Protein AF-A0A7S1CGL6-F1 (afdb_monomer)

InterPro domains:
  IPR001214 SET domain [PF00856] (46-85)
  IPR001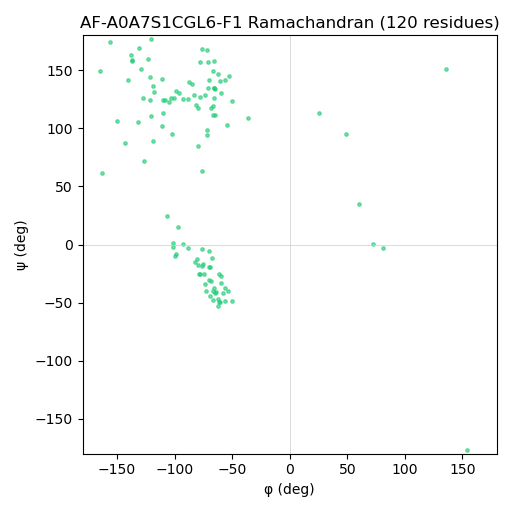214 SET domain [PS50280] (1-86)
  IPR044237 Histone-lysine N-methyltransferase ATXR2-like [PTHR47436] (33-115)
  IPR046341 SET domain superfamily [G3DSA:2.170.270.10] (16-117)
  IPR046341 SET domain superfamily [SSF82199] (33-109)

Mean predicted aligned error: 12.86 Å

Nearest PDB structures (foldseek):
  3kmj-assembly1_A  TM=8.442E-01  e=9.620E-02  Paramecium bursaria Chlorella virus 1
  2g46-assembly1_B  TM=7.215E-01  e=4.969E-02  Paramecium bursaria Chlorella virus 1

pLDDT: mean 80.22, std 23.41, range [29.69, 98.5]

Foldseek 3Di:
DDDDDDDDDDDDDDDDDPPDDDPDDDPDPPVPPDPDPDDDDDPVVVVAAADLPFQWEWDDDPPDRDIDIGGPDDDDVPGGGHYHPDDSVDDLVRSQVVCVVVVDGHPHPVNVVNVVVVVVVD

Sequence (122 aa):
GEGDAAAVADGKGDDEAEAGGETEWPEDWESVALPCQGTALFPILACLNHSCRPNCCVKYLNGTRNGVLVATRDIAEGEELFVSYVDDEDDLAARTRDLAHYQFECGCERCVEERAAAAADA

Solvent-accessible surface area (backbone atoms only — not comparable to full-atom values): 8525 Å² total; per-residue (Å²): 128,87,83,85,85,86,78,88,78,89,81,89,78,90,75,82,83,81,89,79,72,85,84,80,74,75,94,57,77,78,83,66,76,64,74,85,90,76,88,85,87,53,76,74,66,70,68,49,47,76,22,85,76,43,48,30,44,81,46,72,47,83,98,58,93,48,77,44,82,42,71,74,53,94,77,61,93,90,60,83,65,19,27,61,91,59,69,76,88,53,52,74,68,54,44,53,59,64,41,49,82,74,75,58,79,79,79,36,70,64,53,50,52,53,53,52,52,57,62,73,78,106

Secondary structure (DSSP, 8-state):
-----------------------PPPS-SGGG--S-------TTGGGPEE-SS-SEEEEE-TTSS-EEEEESS---TTPPPEE-SS-SSS-HHHHHHHHGGGT----SHHHHHHHHHHHH--

Radius of gyration: 24.43 Å; Cα contacts (8 Å, |Δi|>4): 94; chains: 1; bounding box: 35×37×92 Å

Structure (mmCIF, N/CA/C/O backbone):
data_AF-A0A7S1CGL6-F1
#
_entry.id   AF-A0A7S1CGL6-F1
#
loop_
_atom_site.group_PDB
_atom_site.id
_atom_site.type_symbol
_atom_site.label_atom_id
_atom_site.label_alt_id
_atom_site.label_comp_id
_atom_site.label_asym_id
_atom_site.label_entity_id
_atom_site.label_seq_id
_atom_site.pdbx_PDB_ins_code
_atom_site.Cartn_x
_atom_site.Cartn_y
_atom_site.Cartn_z
_atom_site.occupancy
_atom_site.B_iso_or_equiv
_atom_site.auth_seq_id
_atom_site.auth_comp_id
_atom_site.auth_asym_id
_atom_site.auth_atom_id
_atom_site.pdbx_PDB_model_num
ATOM 1 N N . GLY A 1 1 ? 23.639 20.472 -67.049 1.00 37.72 1 GLY A N 1
ATOM 2 C CA . GLY A 1 1 ? 24.199 20.231 -65.713 1.00 37.72 1 GLY A CA 1
ATOM 3 C C . GLY A 1 1 ? 23.304 19.213 -65.059 1.00 37.72 1 GLY A C 1
ATOM 4 O O . GLY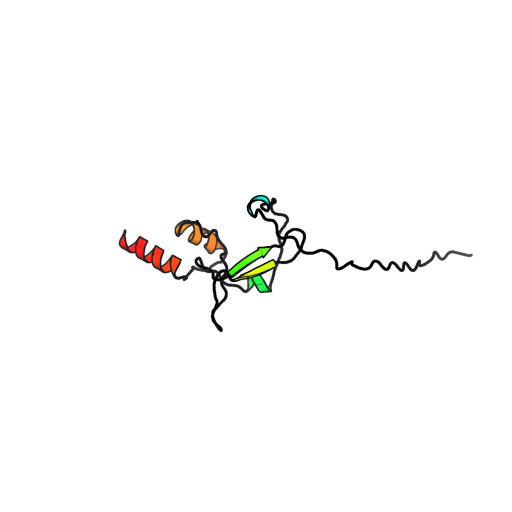 A 1 1 ? 22.118 19.489 -64.970 1.00 37.72 1 GLY A O 1
ATOM 5 N N . GLU A 1 2 ? 23.731 17.970 -64.820 1.00 31.69 2 GLU A N 1
ATOM 6 C CA . GLU A 1 2 ? 24.872 17.589 -63.949 1.00 31.69 2 GLU A CA 1
ATOM 7 C C . GLU A 1 2 ? 24.705 18.322 -62.618 1.00 31.69 2 GLU A C 1
ATOM 9 O O . GLU A 1 2 ? 24.843 19.541 -62.581 1.00 31.69 2 GLU A O 1
ATOM 14 N N . GLY A 1 3 ? 24.114 17.706 -61.601 1.00 29.69 3 GLY A N 1
ATOM 15 C CA . GLY A 1 3 ? 24.644 16.669 -60.700 1.00 29.69 3 GLY A CA 1
ATOM 16 C C . GLY A 1 3 ? 24.188 17.132 -59.298 1.00 29.69 3 GLY A C 1
ATOM 17 O O . GLY A 1 3 ? 23.943 18.319 -59.112 1.00 29.69 3 GLY A O 1
ATOM 18 N N . ASP A 1 4 ? 23.944 16.325 -58.279 1.00 33.41 4 ASP A N 1
ATOM 19 C CA . ASP A 1 4 ? 24.575 15.076 -57.897 1.00 33.41 4 ASP A CA 1
ATOM 20 C C . ASP A 1 4 ? 23.661 14.383 -56.864 1.00 33.41 4 ASP A C 1
ATOM 22 O O . ASP A 1 4 ? 22.943 15.044 -56.107 1.00 33.41 4 ASP A O 1
ATOM 26 N N . ALA A 1 5 ? 23.681 13.055 -56.861 1.00 37.22 5 ALA A N 1
ATOM 27 C CA . ALA A 1 5 ? 22.950 12.184 -55.954 1.00 37.22 5 ALA A CA 1
ATOM 28 C C . ALA A 1 5 ? 23.953 11.555 -54.983 1.00 37.22 5 ALA A C 1
ATOM 30 O O . ALA A 1 5 ? 24.883 10.881 -55.415 1.00 37.22 5 ALA A O 1
ATOM 31 N N . ALA A 1 6 ? 23.743 11.713 -53.676 1.00 38.94 6 ALA A N 1
ATOM 32 C CA . ALA A 1 6 ? 24.550 11.040 -52.662 1.00 38.94 6 ALA A CA 1
ATOM 33 C C . ALA A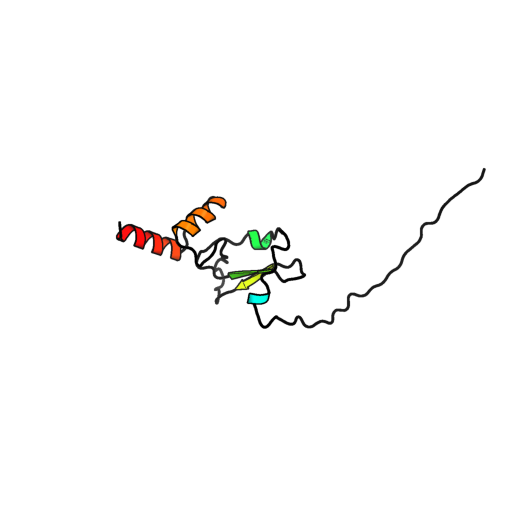 1 6 ? 23.720 9.978 -51.922 1.00 38.94 6 ALA A C 1
ATOM 35 O O . ALA A 1 6 ? 22.882 10.288 -51.081 1.00 38.94 6 ALA A O 1
ATOM 36 N N . ALA A 1 7 ? 23.968 8.736 -52.339 1.00 36.44 7 ALA A N 1
ATOM 37 C CA . ALA A 1 7 ? 23.961 7.462 -51.618 1.00 36.44 7 ALA A CA 1
ATOM 38 C C . ALA A 1 7 ? 23.104 7.302 -50.342 1.00 36.44 7 ALA A C 1
ATOM 40 O O . ALA A 1 7 ? 23.435 7.789 -49.263 1.00 36.44 7 ALA A O 1
ATOM 41 N N . VAL A 1 8 ? 22.091 6.441 -50.459 1.00 37.59 8 VAL A N 1
ATOM 42 C CA . VAL A 1 8 ? 21.565 5.611 -49.366 1.00 37.59 8 VAL A CA 1
ATOM 43 C C . VAL A 1 8 ? 22.564 4.488 -49.071 1.00 37.59 8 VAL A C 1
ATOM 45 O O . VAL A 1 8 ? 22.988 3.786 -49.988 1.00 37.59 8 VAL A O 1
ATOM 48 N N . ALA A 1 9 ? 22.938 4.332 -47.802 1.00 39.31 9 ALA A N 1
ATOM 49 C CA . ALA A 1 9 ? 23.723 3.205 -47.313 1.00 39.31 9 ALA A CA 1
ATOM 50 C C . ALA A 1 9 ? 22.836 2.311 -46.436 1.00 39.31 9 ALA A C 1
ATOM 52 O O . ALA A 1 9 ? 22.404 2.718 -45.358 1.00 39.31 9 ALA A O 1
ATOM 53 N N . ASP A 1 10 ? 22.573 1.099 -46.924 1.00 37.28 10 ASP A N 1
ATOM 54 C CA . ASP A 1 10 ? 22.024 -0.023 -46.168 1.00 37.28 10 ASP A CA 1
ATOM 55 C C . ASP A 1 10 ? 23.046 -0.493 -45.122 1.00 37.28 10 ASP A C 1
ATOM 57 O O . ASP A 1 10 ? 24.096 -1.045 -45.457 1.00 37.28 10 ASP A O 1
ATOM 61 N N . GLY A 1 11 ? 22.737 -0.271 -43.844 1.00 34.22 11 GLY A N 1
ATOM 62 C CA . GLY A 1 11 ? 23.483 -0.808 -42.710 1.00 34.22 11 GLY A CA 1
ATOM 63 C C . GLY A 1 11 ? 22.747 -1.999 -42.112 1.00 34.22 11 GLY A C 1
ATOM 64 O O . GLY A 1 11 ? 21.854 -1.826 -41.287 1.00 34.22 11 GLY A O 1
ATOM 65 N N . LYS A 1 12 ? 23.126 -3.203 -42.540 1.00 39.84 12 LYS A N 1
ATOM 66 C CA . LYS A 1 12 ? 22.795 -4.460 -41.869 1.00 39.84 12 LYS A CA 1
ATOM 67 C C . LYS A 1 12 ? 23.784 -4.646 -40.714 1.00 39.84 12 LYS A C 1
ATOM 69 O O . LYS A 1 12 ? 24.988 -4.651 -40.952 1.00 39.84 12 LYS A O 1
ATOM 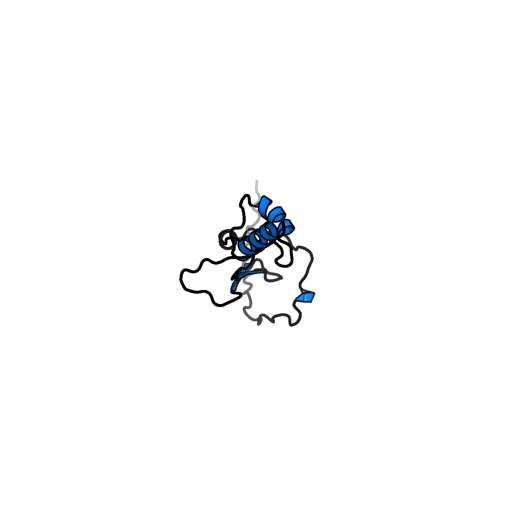74 N N . GLY A 1 13 ? 23.258 -4.719 -39.496 1.00 31.55 13 GLY A N 1
ATOM 75 C CA . GLY A 1 13 ? 24.001 -4.954 -38.262 1.00 31.55 13 GLY A CA 1
ATOM 76 C C . GLY A 1 13 ? 23.161 -5.836 -37.349 1.00 31.55 13 GLY A C 1
ATOM 77 O O . GLY A 1 13 ? 22.311 -5.367 -36.601 1.00 31.55 13 GLY A O 1
ATOM 78 N N . ASP A 1 14 ? 23.330 -7.126 -37.559 1.00 42.31 14 ASP A N 1
ATOM 79 C CA . ASP A 1 14 ? 23.031 -8.249 -36.694 1.00 42.31 14 ASP A CA 1
ATOM 80 C C . ASP A 1 14 ? 23.927 -8.177 -35.453 1.00 42.31 14 ASP A C 1
ATOM 82 O O . ASP A 1 14 ? 25.130 -8.367 -35.559 1.00 42.31 14 ASP A O 1
ATOM 86 N N . ASP A 1 15 ? 23.340 -7.907 -34.287 1.00 35.94 15 ASP A N 1
ATOM 87 C CA . ASP A 1 15 ? 23.974 -8.194 -33.000 1.00 35.94 15 ASP A CA 1
ATOM 88 C C . ASP A 1 15 ? 22.949 -8.915 -32.125 1.00 35.94 15 ASP A C 1
ATOM 90 O O . ASP A 1 15 ? 21.942 -8.363 -31.669 1.00 35.94 15 ASP A O 1
ATOM 94 N N . GLU A 1 16 ? 23.185 -10.215 -32.005 1.00 43.09 16 GLU A N 1
ATOM 95 C CA . GLU A 1 16 ? 22.398 -11.164 -31.244 1.00 43.09 16 GLU A CA 1
ATOM 96 C C . GLU A 1 16 ? 22.494 -10.829 -29.750 1.00 43.09 16 GLU A C 1
ATOM 98 O O . GLU A 1 16 ? 23.578 -10.702 -29.181 1.00 43.09 16 GLU A O 1
ATOM 103 N N . ALA A 1 17 ? 21.344 -10.658 -29.095 1.00 44.16 17 ALA A N 1
ATOM 104 C CA . ALA A 1 17 ? 21.294 -10.525 -27.647 1.00 44.16 17 ALA A CA 1
ATOM 105 C C . ALA A 1 17 ? 21.584 -11.896 -27.021 1.00 44.16 17 ALA A C 1
ATOM 107 O O . ALA A 1 17 ? 20.696 -12.745 -26.935 1.00 44.16 17 ALA A O 1
ATOM 108 N N . GLU A 1 18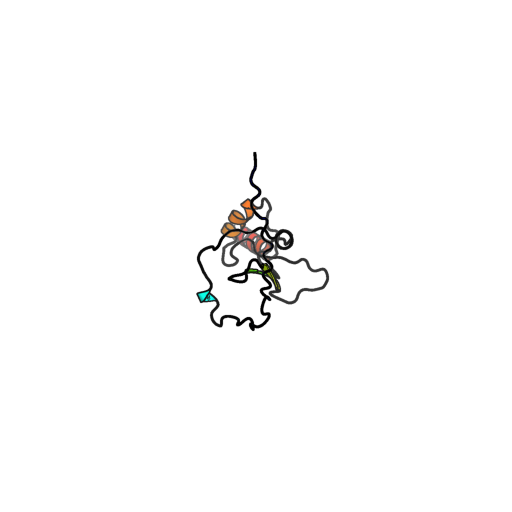 ? 22.833 -12.101 -26.610 1.00 41.09 18 GLU A N 1
ATOM 109 C CA . GLU A 1 18 ? 23.291 -13.262 -25.847 1.00 41.09 18 GLU A CA 1
ATOM 110 C C . GLU A 1 18 ? 22.449 -13.437 -24.571 1.00 41.09 18 GLU A C 1
ATOM 112 O O . GLU A 1 18 ? 22.598 -12.727 -23.572 1.00 41.09 18 GLU A O 1
ATOM 117 N N . ALA A 1 19 ? 21.531 -14.402 -24.613 1.00 48.78 19 ALA A N 1
ATOM 118 C CA . ALA A 1 19 ? 20.794 -14.896 -23.461 1.00 48.78 19 ALA A CA 1
ATOM 119 C C . ALA A 1 19 ? 21.692 -15.877 -22.690 1.00 48.78 19 ALA A C 1
ATOM 121 O O . ALA A 1 19 ? 21.633 -17.086 -22.900 1.00 48.78 19 ALA A O 1
ATOM 122 N N . GLY A 1 20 ? 22.548 -15.354 -21.813 1.00 43.25 20 GLY A N 1
ATOM 123 C CA . GLY A 1 20 ? 23.518 -16.180 -21.093 1.00 43.25 20 GLY A CA 1
ATOM 124 C C . GLY A 1 20 ? 24.117 -15.490 -19.876 1.00 43.25 20 GLY A C 1
ATOM 125 O O . GLY A 1 20 ? 25.319 -15.264 -19.824 1.00 43.25 20 GLY A O 1
ATOM 126 N N . GLY A 1 21 ? 23.283 -15.142 -18.900 1.00 40.62 21 GLY A N 1
ATOM 127 C CA . GLY A 1 21 ? 23.736 -14.673 -17.594 1.00 40.62 21 GLY A CA 1
ATOM 128 C C . GLY A 1 21 ? 22.720 -15.062 -16.536 1.00 40.62 21 GLY A C 1
ATOM 129 O O . GLY A 1 21 ? 21.624 -14.504 -16.483 1.00 40.62 21 GLY A O 1
ATOM 130 N N . GLU A 1 22 ? 23.060 -16.062 -15.731 1.00 47.50 22 GLU A N 1
ATOM 131 C CA . GLU A 1 22 ? 22.367 -16.369 -14.487 1.00 47.50 22 GLU A CA 1
ATOM 132 C C . GLU A 1 22 ? 22.230 -15.088 -13.652 1.00 47.50 22 GLU A C 1
ATOM 134 O O . GLU A 1 22 ? 23.196 -14.369 -13.415 1.00 47.50 22 GLU A O 1
ATOM 139 N N . THR A 1 23 ? 20.998 -14.729 -13.287 1.00 48.84 23 THR A N 1
ATOM 140 C CA . THR A 1 23 ? 20.761 -13.563 -12.434 1.00 48.84 23 THR A CA 1
ATOM 141 C C . THR A 1 23 ? 21.237 -13.916 -11.030 1.00 48.84 23 THR A C 1
ATOM 143 O O . THR A 1 23 ? 20.504 -14.542 -10.265 1.00 48.84 23 THR A O 1
ATOM 146 N N . GLU A 1 24 ? 22.482 -13.567 -10.715 1.00 51.22 24 GLU A N 1
ATOM 147 C CA . GLU A 1 24 ? 23.019 -13.658 -9.361 1.00 51.22 24 GLU A CA 1
ATOM 148 C C . GLU A 1 24 ? 22.282 -12.654 -8.467 1.00 51.22 24 GLU A C 1
ATOM 150 O O . GLU A 1 24 ? 22.268 -11.445 -8.714 1.00 51.22 24 GLU A O 1
ATOM 155 N N . TRP A 1 25 ? 21.612 -13.174 -7.441 1.00 55.66 25 TRP A N 1
ATOM 156 C CA . TRP A 1 25 ? 20.928 -12.367 -6.438 1.00 55.66 25 TRP A CA 1
ATOM 157 C C . TRP A 1 25 ? 21.951 -11.919 -5.385 1.00 55.66 25 TRP A C 1
ATOM 159 O O . TRP A 1 25 ? 22.666 -12.774 -4.862 1.00 55.66 25 TRP A O 1
ATOM 169 N N . PRO A 1 26 ? 22.051 -10.618 -5.057 1.00 57.59 26 PRO A N 1
ATOM 170 C CA . PRO A 1 26 ? 23.025 -10.147 -4.079 1.00 57.59 26 PRO A CA 1
ATOM 171 C C . PRO A 1 26 ? 22.720 -10.698 -2.679 1.00 57.59 26 PRO A C 1
ATOM 173 O O . PRO A 1 26 ? 21.576 -10.676 -2.228 1.00 57.59 26 PRO A O 1
ATOM 176 N N . GLU A 1 27 ? 23.764 -11.176 -1.995 1.00 58.28 27 GLU A N 1
ATOM 177 C CA . GLU A 1 27 ? 23.692 -11.756 -0.642 1.00 58.28 27 GLU A CA 1
ATOM 178 C C . GLU A 1 27 ? 23.396 -10.704 0.448 1.00 58.28 27 GLU A C 1
ATOM 180 O O . GLU A 1 27 ? 22.934 -11.039 1.538 1.00 58.28 27 GLU A O 1
ATOM 185 N N . ASP A 1 28 ? 23.638 -9.427 0.138 1.00 57.38 28 ASP A N 1
ATOM 186 C CA . ASP A 1 28 ? 23.496 -8.263 1.013 1.00 57.38 28 ASP A CA 1
ATOM 187 C C . ASP A 1 28 ? 22.480 -7.286 0.398 1.00 57.38 28 ASP A C 1
ATOM 189 O O . ASP A 1 28 ? 22.738 -6.645 -0.624 1.00 57.38 28 ASP A O 1
ATOM 193 N N . TRP A 1 29 ? 21.317 -7.164 1.038 1.00 59.78 29 TRP A N 1
ATOM 194 C CA . TRP A 1 29 ? 20.225 -6.286 0.615 1.00 59.78 29 TRP A CA 1
ATOM 195 C C . TRP A 1 29 ? 20.397 -4.823 1.068 1.00 59.78 29 TRP A C 1
ATOM 197 O O . TRP A 1 29 ? 19.730 -3.942 0.521 1.00 59.78 29 TRP A O 1
ATOM 207 N N . GLU A 1 30 ? 21.293 -4.548 2.021 1.00 50.84 30 GLU A N 1
ATOM 208 C CA . GLU A 1 30 ? 21.610 -3.206 2.533 1.00 50.84 30 GLU A CA 1
ATOM 209 C C . GLU A 1 30 ? 22.549 -2.448 1.575 1.00 50.84 30 GLU A C 1
ATOM 211 O O . GLU A 1 30 ? 22.491 -1.221 1.474 1.00 50.84 30 GLU A O 1
ATOM 216 N N . SER A 1 31 ? 23.345 -3.164 0.776 1.00 50.94 31 SER A N 1
ATOM 217 C CA . SER A 1 31 ? 24.216 -2.598 -0.268 1.00 50.94 31 SER A CA 1
ATOM 218 C C . SER A 1 31 ? 23.484 -2.027 -1.501 1.00 50.94 31 SER A C 1
ATOM 220 O O . SER A 1 31 ? 24.113 -1.426 -2.376 1.00 50.94 31 SER A O 1
ATOM 222 N N . VAL A 1 32 ? 22.154 -2.178 -1.585 1.00 53.31 32 VAL A N 1
ATOM 223 C CA . VAL A 1 32 ? 21.333 -1.878 -2.780 1.00 53.31 32 VAL A CA 1
ATOM 224 C C . VAL A 1 32 ? 20.594 -0.532 -2.686 1.00 53.31 32 VAL A C 1
ATOM 226 O O . VAL A 1 32 ? 19.902 -0.133 -3.624 1.00 53.31 32 VAL A O 1
ATOM 229 N N . ALA A 1 33 ? 20.764 0.230 -1.602 1.00 55.34 33 ALA A N 1
ATOM 230 C CA . ALA A 1 33 ? 20.208 1.580 -1.484 1.00 55.34 33 ALA A CA 1
ATOM 231 C C . ALA A 1 33 ? 21.026 2.599 -2.304 1.00 55.34 33 ALA A C 1
ATOM 233 O O . ALA A 1 33 ? 21.649 3.521 -1.774 1.00 55.34 33 ALA A O 1
ATOM 234 N N . LEU A 1 34 ? 21.052 2.429 -3.627 1.00 56.28 34 LEU A N 1
ATOM 235 C CA . LEU A 1 34 ? 21.535 3.462 -4.535 1.00 56.28 34 LEU A CA 1
ATOM 236 C C . LEU A 1 34 ? 20.636 4.705 -4.412 1.00 56.28 34 LEU A C 1
ATOM 238 O O . LEU A 1 34 ? 19.427 4.570 -4.196 1.00 56.28 34 LEU A O 1
ATOM 242 N N . PRO A 1 35 ? 21.190 5.923 -4.576 1.00 68.50 35 PRO A N 1
ATOM 243 C CA . PRO A 1 35 ? 20.373 7.125 -4.678 1.00 68.50 35 PRO A CA 1
ATOM 244 C C . PRO A 1 35 ? 19.310 6.927 -5.760 1.00 68.50 35 PRO A C 1
ATOM 246 O O . PRO A 1 35 ? 19.575 6.268 -6.767 1.00 68.50 35 PRO A O 1
ATOM 249 N N . CYS A 1 36 ? 18.121 7.499 -5.536 1.00 71.31 36 CYS A N 1
ATOM 250 C CA . CYS A 1 36 ? 16.995 7.473 -6.470 1.00 71.31 36 CYS A CA 1
ATOM 251 C C . CYS A 1 36 ? 17.484 7.569 -7.928 1.00 71.31 36 CYS A C 1
ATOM 253 O O . CYS A 1 36 ? 17.973 8.614 -8.360 1.00 71.31 36 CYS A O 1
ATOM 255 N N . GLN A 1 37 ? 17.385 6.460 -8.670 1.00 77.00 37 GLN A N 1
ATOM 256 C CA . GLN A 1 37 ? 17.870 6.364 -10.053 1.00 77.00 37 GLN A CA 1
ATOM 257 C C . GLN A 1 37 ? 16.938 7.096 -11.035 1.00 77.00 37 GLN A C 1
ATOM 259 O O . GLN A 1 37 ? 17.328 7.396 -12.163 1.00 77.00 37 GLN A O 1
ATOM 264 N N . GLY A 1 38 ? 15.707 7.391 -10.608 1.00 85.56 38 GLY A N 1
ATOM 265 C CA . GLY A 1 38 ? 14.688 8.102 -11.371 1.00 85.56 38 GLY A CA 1
ATOM 266 C C . GLY A 1 38 ? 13.270 7.748 -10.918 1.00 85.56 38 GLY A C 1
ATOM 267 O O . GLY A 1 38 ? 13.069 6.970 -9.988 1.00 85.56 38 GLY A O 1
ATOM 268 N N . THR A 1 39 ? 12.276 8.307 -11.609 1.00 88.62 39 THR A N 1
ATOM 269 C CA . THR A 1 39 ? 10.848 7.999 -11.418 1.00 88.62 39 THR A CA 1
ATOM 270 C C . THR A 1 39 ? 10.310 7.254 -12.638 1.00 88.62 39 THR A C 1
ATOM 272 O O . THR A 1 39 ? 10.670 7.574 -13.771 1.00 88.62 39 THR A O 1
ATOM 275 N N . ALA A 1 40 ? 9.419 6.288 -12.420 1.00 90.94 40 ALA A N 1
ATOM 276 C CA . ALA A 1 40 ? 8.744 5.536 -13.475 1.00 90.94 40 ALA A CA 1
ATOM 277 C C . ALA A 1 40 ? 7.250 5.360 -13.160 1.00 90.94 40 ALA A C 1
ATOM 279 O O . ALA A 1 40 ? 6.834 5.456 -12.007 1.00 90.94 40 ALA A O 1
ATOM 280 N N . LEU A 1 41 ? 6.448 5.098 -14.196 1.00 94.56 41 LEU A N 1
ATOM 281 C CA . LEU A 1 41 ? 5.023 4.793 -14.073 1.00 94.56 41 LEU A CA 1
ATOM 282 C C . LEU A 1 41 ? 4.784 3.324 -14.419 1.00 94.56 41 LEU A C 1
ATOM 284 O O . LEU A 1 41 ? 5.113 2.884 -15.520 1.00 94.56 41 LEU A O 1
ATOM 288 N N . PHE A 1 42 ? 4.163 2.592 -13.495 1.00 95.94 42 PHE A N 1
ATOM 289 C CA . PHE A 1 42 ? 3.798 1.186 -13.660 1.00 95.94 42 PHE A CA 1
ATOM 290 C C . PHE A 1 42 ? 2.276 1.038 -13.549 1.00 95.94 42 PHE A C 1
ATOM 292 O O . PHE A 1 42 ? 1.776 0.821 -12.447 1.00 95.94 42 PHE A O 1
ATOM 299 N N . PRO A 1 43 ? 1.516 1.152 -14.656 1.00 96.44 43 PRO A N 1
ATOM 300 C CA . PRO A 1 43 ? 0.053 1.210 -14.603 1.00 96.44 43 PRO A CA 1
ATOM 301 C C . PRO A 1 43 ? -0.599 0.024 -13.886 1.00 96.44 43 PRO A C 1
ATOM 303 O O . PRO A 1 43 ? -1.556 0.218 -13.152 1.00 96.44 43 PRO A O 1
ATOM 306 N N . ILE A 1 44 ? -0.054 -1.186 -14.054 1.00 96.25 44 ILE A N 1
ATOM 307 C CA . ILE A 1 44 ? -0.570 -2.394 -13.391 1.00 96.25 44 ILE A CA 1
ATOM 308 C C . ILE A 1 44 ? -0.314 -2.345 -11.879 1.00 96.25 44 ILE A C 1
ATOM 310 O O . ILE A 1 44 ? -1.212 -2.638 -11.098 1.00 96.25 44 ILE A O 1
ATOM 314 N N . LEU A 1 45 ? 0.888 -1.937 -11.450 1.00 97.19 45 LEU A N 1
ATOM 315 C CA . LEU A 1 45 ? 1.205 -1.806 -10.022 1.00 97.19 45 LEU A CA 1
ATOM 316 C C . LEU A 1 45 ? 0.422 -0.659 -9.373 1.00 97.19 45 LEU A C 1
ATOM 318 O O . LEU A 1 45 ? 0.045 -0.759 -8.212 1.00 97.19 45 LEU A O 1
ATOM 322 N N . ALA A 1 46 ? 0.123 0.400 -10.128 1.00 96.25 46 ALA A N 1
ATOM 323 C CA . ALA A 1 46 ? -0.684 1.525 -9.665 1.00 96.25 46 ALA A CA 1
ATOM 324 C C . ALA A 1 46 ? -2.160 1.162 -9.404 1.00 96.25 46 ALA A C 1
ATOM 326 O O . ALA A 1 46 ? -2.877 1.963 -8.813 1.00 96.25 46 ALA A O 1
ATOM 327 N N . CYS A 1 47 ? -2.623 -0.023 -9.823 1.00 97.38 47 CYS A N 1
ATOM 328 C CA . CYS A 1 47 ? -3.956 -0.529 -9.484 1.00 97.38 47 CYS A CA 1
ATOM 329 C C . CYS A 1 47 ? -4.038 -1.157 -8.082 1.00 97.38 47 CYS A C 1
ATOM 331 O O . CYS A 1 47 ? -5.141 -1.439 -7.623 1.00 97.38 47 CYS A O 1
ATOM 333 N N . LEU A 1 48 ? -2.905 -1.425 -7.426 1.00 98.19 48 LEU A N 1
ATOM 334 C CA . LEU A 1 48 ? -2.867 -2.074 -6.114 1.00 98.19 48 LEU A CA 1
ATOM 335 C C . LEU A 1 48 ? -3.208 -1.070 -5.022 1.00 98.19 48 LEU A C 1
ATOM 337 O O . LEU A 1 48 ? -2.548 -0.037 -4.928 1.00 98.19 48 LEU A O 1
ATOM 341 N N . ASN A 1 49 ? -4.184 -1.388 -4.176 1.00 98.19 49 ASN A N 1
ATOM 342 C CA . ASN A 1 49 ? -4.582 -0.529 -3.067 1.00 98.19 49 ASN A CA 1
ATOM 343 C C . ASN A 1 49 ? -3.595 -0.590 -1.892 1.00 98.19 49 ASN A C 1
ATOM 345 O O . ASN A 1 49 ? -2.721 -1.459 -1.798 1.00 98.19 49 ASN A O 1
ATOM 349 N N . HIS A 1 50 ? -3.763 0.351 -0.966 1.00 98.06 50 HIS A N 1
ATOM 350 C CA . HIS A 1 50 ? -2.945 0.456 0.231 1.00 98.06 50 HIS A CA 1
ATOM 351 C C . HIS A 1 50 ? -3.470 -0.381 1.408 1.00 98.06 50 HIS A C 1
ATOM 353 O O . HIS A 1 50 ? -4.660 -0.352 1.720 1.00 98.06 50 HIS A O 1
ATOM 359 N N . SER A 1 51 ? -2.559 -1.020 2.144 1.00 98.19 51 SER A N 1
ATOM 360 C CA . SER A 1 51 ? -2.777 -1.481 3.522 1.00 98.19 51 SER A CA 1
ATOM 361 C C . SER A 1 51 ? -1.509 -1.252 4.348 1.00 98.19 51 SER A C 1
ATOM 363 O O . SER A 1 51 ? -0.411 -1.503 3.856 1.00 98.19 51 SER A O 1
ATOM 365 N N . CYS A 1 52 ? -1.641 -0.845 5.618 1.00 97.69 52 CYS A N 1
ATOM 366 C CA . CYS A 1 52 ? -0.505 -0.776 6.554 1.00 97.69 52 CYS A CA 1
ATOM 367 C C . CYS A 1 52 ? -0.074 -2.163 7.080 1.00 97.69 52 CYS A C 1
ATOM 369 O O . CYS A 1 52 ? 0.888 -2.259 7.839 1.00 97.69 52 CYS A O 1
ATOM 371 N N . ARG A 1 53 ? -0.808 -3.225 6.710 1.00 96.62 53 ARG A N 1
ATOM 372 C CA . ARG A 1 53 ? -0.423 -4.644 6.812 1.00 96.62 53 ARG A CA 1
ATOM 373 C C . ARG A 1 53 ? -0.599 -5.282 5.426 1.00 96.62 53 ARG A C 1
ATOM 375 O O . ARG A 1 53 ? -1.600 -5.967 5.194 1.00 96.62 53 ARG A O 1
ATOM 382 N N . PRO A 1 54 ? 0.274 -4.961 4.460 1.00 97.88 54 PRO A N 1
ATOM 383 C CA . PRO A 1 54 ? 0.115 -5.430 3.091 1.00 97.88 54 PRO A CA 1
ATOM 384 C C . PRO A 1 54 ? 0.391 -6.937 2.981 1.00 97.88 54 PRO A C 1
ATOM 386 O O . PRO A 1 54 ? 1.106 -7.512 3.801 1.00 97.88 54 PRO A O 1
ATOM 389 N N . ASN A 1 55 ? -0.160 -7.578 1.949 1.00 98.31 55 ASN A N 1
ATOM 390 C CA . ASN A 1 55 ? 0.140 -8.976 1.607 1.00 98.31 55 ASN A CA 1
ATOM 391 C C . ASN A 1 55 ? 1.119 -9.106 0.430 1.00 98.31 55 ASN A C 1
ATOM 393 O O . ASN A 1 55 ? 1.518 -10.214 0.077 1.00 98.31 55 ASN A O 1
ATOM 397 N N . CYS A 1 56 ? 1.525 -7.979 -0.154 1.00 98.31 56 CYS A N 1
ATOM 398 C CA . CYS A 1 56 ? 2.509 -7.889 -1.216 1.00 98.31 56 CYS A CA 1
ATOM 399 C C . CYS A 1 56 ? 3.485 -6.727 -0.974 1.00 98.31 56 CYS A C 1
ATOM 401 O O . CYS A 1 56 ? 3.171 -5.743 -0.306 1.00 98.31 56 CYS A O 1
ATOM 403 N N . CYS A 1 57 ? 4.664 -6.802 -1.585 1.00 96.38 57 CYS A N 1
ATOM 404 C CA . CYS A 1 57 ? 5.609 -5.695 -1.681 1.00 96.38 57 CYS A CA 1
ATOM 405 C C . CYS A 1 57 ? 6.060 -5.494 -3.133 1.00 96.38 57 CYS A C 1
ATOM 407 O O . CYS A 1 57 ? 6.093 -6.441 -3.922 1.00 96.38 57 CYS A O 1
ATOM 409 N N . VAL A 1 58 ? 6.407 -4.257 -3.492 1.00 95.38 58 VAL A N 1
ATOM 410 C CA . VAL A 1 58 ? 6.970 -3.937 -4.809 1.00 95.38 58 VAL A CA 1
ATOM 411 C C . VAL A 1 58 ? 8.489 -3.895 -4.703 1.00 95.38 58 VAL A C 1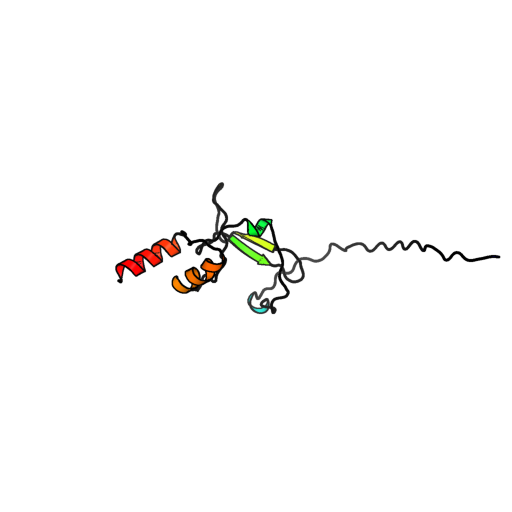
ATOM 413 O O . VAL A 1 58 ? 9.042 -3.232 -3.826 1.00 95.38 58 VAL A O 1
ATOM 416 N N . LYS A 1 59 ? 9.169 -4.586 -5.614 1.00 92.12 59 LYS A N 1
ATOM 417 C CA . LYS A 1 59 ? 10.623 -4.548 -5.776 1.00 92.12 59 LYS A CA 1
ATOM 418 C C . LYS A 1 59 ? 10.962 -4.020 -7.162 1.00 92.12 59 LYS A C 1
ATOM 420 O O . LYS A 1 59 ? 10.362 -4.435 -8.150 1.00 92.12 59 LYS A O 1
ATOM 425 N N . TYR A 1 60 ? 11.940 -3.128 -7.241 1.00 90.19 60 TYR A N 1
ATOM 426 C CA . TYR A 1 60 ? 12.473 -2.638 -8.508 1.00 90.19 60 TYR A CA 1
ATOM 427 C C . TYR A 1 60 ? 13.825 -3.298 -8.753 1.00 90.19 60 TYR A C 1
ATOM 429 O O . TYR A 1 60 ? 14.716 -3.219 -7.910 1.00 90.19 60 TYR A O 1
ATOM 437 N N . LEU A 1 61 ? 13.964 -3.995 -9.880 1.00 86.81 61 LEU A N 1
ATOM 438 C CA . LEU A 1 61 ? 15.191 -4.725 -10.189 1.00 86.81 61 LEU A CA 1
ATOM 439 C C . LEU A 1 61 ? 16.252 -3.755 -10.721 1.00 86.81 61 LEU A C 1
ATOM 441 O O . LEU A 1 61 ? 16.061 -3.140 -11.775 1.00 86.81 61 LEU A O 1
ATOM 445 N N . ASN A 1 62 ? 17.366 -3.638 -9.994 1.00 82.81 62 ASN A N 1
ATOM 446 C CA . ASN A 1 62 ? 18.458 -2.725 -10.325 1.00 82.81 62 ASN A CA 1
ATOM 447 C C . ASN A 1 62 ? 18.996 -2.970 -11.745 1.00 82.81 62 ASN A C 1
ATOM 449 O O . ASN A 1 62 ? 19.085 -4.106 -12.205 1.00 82.81 62 ASN A O 1
ATOM 453 N N . GLY A 1 63 ? 19.343 -1.892 -12.448 1.00 82.44 63 GLY A N 1
ATOM 454 C CA . GLY A 1 63 ? 19.824 -1.955 -13.832 1.00 82.44 63 GLY A CA 1
ATOM 455 C C . GLY A 1 63 ? 18.746 -2.296 -14.870 1.00 82.44 63 GLY A C 1
ATOM 456 O O . GLY A 1 63 ? 19.048 -2.343 -16.061 1.00 82.44 63 GLY A O 1
ATOM 457 N N . THR A 1 64 ? 17.489 -2.488 -14.458 1.00 85.06 64 THR A N 1
ATOM 458 C CA . THR A 1 64 ? 16.362 -2.768 -15.360 1.00 85.06 64 THR A CA 1
ATOM 459 C C . THR A 1 64 ? 15.264 -1.707 -15.240 1.00 85.06 64 THR A C 1
ATOM 461 O O . THR A 1 64 ? 15.333 -0.793 -14.422 1.00 85.06 64 THR A O 1
ATOM 464 N N . ARG A 1 65 ? 14.215 -1.832 -16.063 1.00 89.06 65 ARG A N 1
ATOM 465 C CA . ARG A 1 65 ? 12.978 -1.036 -15.963 1.00 89.06 65 ARG A CA 1
ATOM 466 C C . ARG A 1 65 ? 11.808 -1.865 -15.423 1.00 89.06 65 ARG A C 1
ATOM 468 O O . ARG A 1 65 ? 10.656 -1.561 -15.717 1.00 89.06 65 ARG A O 1
ATOM 475 N N . ASN A 1 66 ? 12.106 -2.926 -14.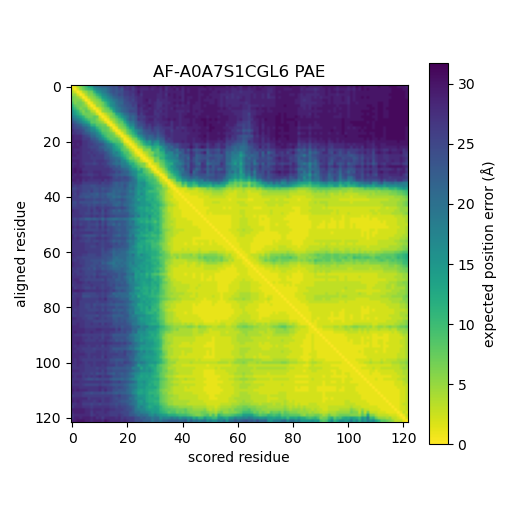674 1.00 89.94 66 ASN A N 1
ATOM 476 C CA . ASN A 1 66 ? 11.115 -3.890 -14.213 1.00 89.94 66 ASN A CA 1
ATOM 477 C C . ASN A 1 66 ? 10.734 -3.628 -12.751 1.00 89.94 66 ASN A C 1
ATOM 479 O O . ASN A 1 66 ? 11.594 -3.600 -11.868 1.00 89.94 66 ASN A O 1
ATOM 483 N N . GLY A 1 67 ? 9.431 -3.480 -12.508 1.00 92.38 67 GLY A N 1
ATOM 484 C CA . GLY A 1 67 ? 8.825 -3.570 -11.182 1.00 92.38 67 GLY A CA 1
ATOM 485 C C . GLY A 1 67 ? 8.216 -4.957 -10.991 1.00 92.38 67 GLY A C 1
ATOM 486 O O . GLY A 1 67 ? 7.510 -5.451 -11.870 1.00 92.38 67 GLY A O 1
ATOM 487 N N . VAL A 1 68 ? 8.497 -5.586 -9.856 1.00 95.06 68 VAL A N 1
ATOM 488 C CA . VAL A 1 68 ? 8.042 -6.931 -9.499 1.00 95.06 68 VAL A CA 1
ATOM 489 C C . VAL A 1 68 ? 7.162 -6.833 -8.263 1.00 95.06 68 VAL A C 1
ATOM 491 O O . VAL A 1 68 ? 7.543 -6.206 -7.277 1.00 95.06 68 VAL A O 1
ATOM 494 N N . LEU A 1 69 ? 5.992 -7.465 -8.315 1.00 97.44 69 LEU A N 1
ATOM 495 C CA . LEU A 1 69 ? 5.130 -7.650 -7.154 1.00 97.44 69 LEU A CA 1
ATOM 496 C C . LEU A 1 69 ? 5.453 -8.996 -6.509 1.00 97.44 69 LEU A C 1
ATOM 498 O O . LEU A 1 69 ? 5.419 -10.026 -7.181 1.00 97.44 69 LEU A O 1
ATOM 502 N N . VAL A 1 70 ? 5.766 -8.986 -5.219 1.00 97.69 70 VAL A N 1
ATOM 503 C CA . VAL A 1 70 ? 6.143 -10.183 -4.464 1.00 97.69 70 VAL A CA 1
ATOM 504 C C . VAL A 1 70 ? 5.180 -10.353 -3.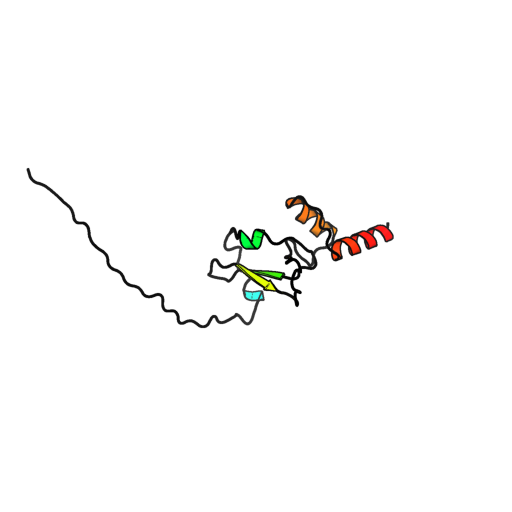299 1.00 97.69 70 VAL A C 1
ATOM 506 O O . VAL A 1 70 ? 5.040 -9.438 -2.487 1.00 97.69 70 VAL A O 1
ATOM 509 N N . ALA A 1 71 ? 4.535 -11.515 -3.204 1.00 98.19 71 ALA A N 1
ATOM 510 C CA . ALA A 1 71 ? 3.717 -11.868 -2.048 1.00 98.19 71 ALA A CA 1
ATOM 511 C C . ALA A 1 71 ? 4.596 -11.981 -0.789 1.00 98.19 71 ALA A C 1
ATOM 513 O O . ALA A 1 71 ? 5.666 -12.587 -0.827 1.00 98.19 71 ALA A O 1
ATOM 514 N N . THR A 1 72 ? 4.156 -11.394 0.323 1.00 97.06 72 THR A N 1
ATOM 515 C CA . THR A 1 72 ? 4.869 -11.424 1.617 1.00 97.06 72 THR A CA 1
ATOM 516 C C . THR A 1 72 ? 4.323 -12.487 2.569 1.00 97.06 72 THR A C 1
ATOM 518 O O . THR A 1 72 ? 4.909 -12.752 3.616 1.00 97.06 72 THR A O 1
ATOM 521 N N . ARG A 1 73 ? 3.201 -13.105 2.198 1.00 97.38 73 ARG A N 1
ATOM 522 C CA . ARG A 1 73 ? 2.556 -14.236 2.867 1.00 97.38 73 ARG A CA 1
ATOM 523 C C . ARG A 1 73 ? 1.701 -15.004 1.862 1.00 97.38 73 ARG A C 1
ATOM 525 O O . ARG A 1 73 ? 1.508 -14.534 0.743 1.00 97.38 73 ARG A O 1
ATOM 532 N N . ASP A 1 74 ? 1.145 -16.134 2.281 1.00 98.19 74 ASP A N 1
ATOM 533 C CA . ASP A 1 74 ? 0.132 -16.840 1.497 1.00 98.19 74 ASP A CA 1
ATOM 534 C C . ASP A 1 74 ? -1.102 -15.948 1.272 1.00 98.19 74 ASP A C 1
ATOM 536 O O . ASP A 1 74 ? -1.528 -15.205 2.167 1.00 98.19 74 ASP A O 1
ATOM 540 N N . ILE A 1 75 ? -1.661 -16.021 0.062 1.00 98.50 75 ILE A N 1
ATOM 541 C CA . ILE A 1 75 ? -2.801 -15.219 -0.400 1.00 98.50 75 ILE A CA 1
ATOM 542 C C . ILE A 1 75 ? -3.858 -16.175 -0.945 1.00 98.50 75 ILE A C 1
ATOM 544 O O . ILE A 1 75 ? -3.560 -17.015 -1.797 1.00 98.50 75 ILE A O 1
ATOM 548 N N . ALA A 1 76 ? -5.086 -16.066 -0.442 1.00 98.31 76 ALA A N 1
ATOM 549 C CA . ALA A 1 76 ? -6.186 -16.913 -0.891 1.00 98.31 76 ALA A CA 1
ATOM 550 C C . ALA A 1 76 ? -6.758 -16.448 -2.243 1.00 98.31 76 ALA A C 1
ATOM 552 O O . ALA A 1 76 ? -6.666 -15.278 -2.615 1.00 98.31 76 ALA A O 1
ATOM 553 N N . GLU A 1 77 ? -7.405 -17.356 -2.978 1.00 98.12 77 GLU A N 1
ATOM 554 C CA . GLU A 1 77 ? -8.135 -16.983 -4.194 1.00 98.12 77 GLU A CA 1
ATOM 555 C C . GLU A 1 77 ? -9.239 -15.962 -3.870 1.00 98.12 77 GLU A C 1
ATOM 557 O O . GLU A 1 77 ? -10.037 -16.156 -2.953 1.00 98.12 77 GLU A O 1
ATOM 562 N N . GLY A 1 78 ? -9.276 -14.868 -4.635 1.00 98.19 78 GLY A N 1
ATOM 563 C CA . GLY A 1 78 ? -10.228 -13.772 -4.440 1.00 98.19 78 GLY A CA 1
ATOM 564 C C . GLY A 1 78 ? -9.844 -12.774 -3.343 1.00 98.19 78 GLY A C 1
ATOM 565 O O . GLY A 1 78 ? -10.549 -11.781 -3.176 1.00 98.19 78 GLY A O 1
ATOM 566 N N . GLU A 1 79 ? -8.742 -12.992 -2.621 1.00 98.25 79 GLU A N 1
ATOM 567 C CA . GLU A 1 79 ? -8.192 -11.999 -1.700 1.00 98.25 79 GLU A CA 1
ATOM 568 C C . GLU A 1 79 ? -7.568 -10.831 -2.482 1.00 98.25 79 GLU A C 1
ATOM 570 O O . GLU A 1 79 ? -6.841 -11.026 -3.457 1.00 98.25 79 GLU A O 1
ATOM 575 N N . GLU A 1 80 ? -7.858 -9.599 -2.065 1.00 98.19 80 GLU A N 1
ATOM 576 C CA . GLU A 1 80 ? -7.303 -8.402 -2.694 1.00 98.19 80 GLU A CA 1
ATOM 577 C C . GLU A 1 80 ? -5.802 -8.253 -2.398 1.00 98.19 80 GLU A C 1
ATOM 579 O O . GLU A 1 80 ? -5.334 -8.531 -1.293 1.00 98.19 80 GLU A O 1
ATOM 584 N N . LEU A 1 81 ? -5.041 -7.797 -3.394 1.00 98.50 81 LEU A N 1
ATOM 585 C CA . LEU A 1 81 ? -3.608 -7.548 -3.265 1.00 98.50 81 LEU A CA 1
ATOM 586 C C . LEU A 1 81 ? -3.362 -6.118 -2.776 1.00 98.50 81 LEU A C 1
ATOM 588 O O . LEU A 1 81 ? -3.782 -5.155 -3.418 1.00 98.50 81 LEU A O 1
ATOM 592 N N . PHE A 1 82 ? -2.622 -5.990 -1.677 1.00 98.44 82 PHE A N 1
ATOM 593 C CA . PHE A 1 82 ? -2.283 -4.710 -1.064 1.00 98.44 82 PHE A CA 1
ATOM 594 C C . PHE A 1 82 ? -0.776 -4.505 -0.987 1.00 98.44 82 PHE A C 1
ATOM 596 O O . PHE A 1 82 ? -0.029 -5.434 -0.680 1.00 98.44 82 PHE A O 1
ATOM 603 N N . VAL A 1 83 ? -0.351 -3.257 -1.170 1.00 98.19 83 VAL A N 1
ATOM 604 C CA . VAL A 1 83 ? 1.027 -2.794 -0.943 1.00 98.19 83 VAL A CA 1
ATOM 605 C C . VAL A 1 83 ? 1.034 -1.644 0.068 1.00 98.19 83 VAL A C 1
ATOM 607 O O . VAL A 1 83 ? 0.009 -0.997 0.288 1.00 98.19 83 VAL A O 1
ATOM 610 N N . SER A 1 84 ? 2.171 -1.362 0.705 1.00 97.25 84 SER A N 1
ATOM 611 C CA . SER A 1 84 ? 2.293 -0.137 1.505 1.00 97.25 84 SER A CA 1
ATOM 612 C C . SER A 1 84 ? 2.689 1.042 0.614 1.00 97.25 84 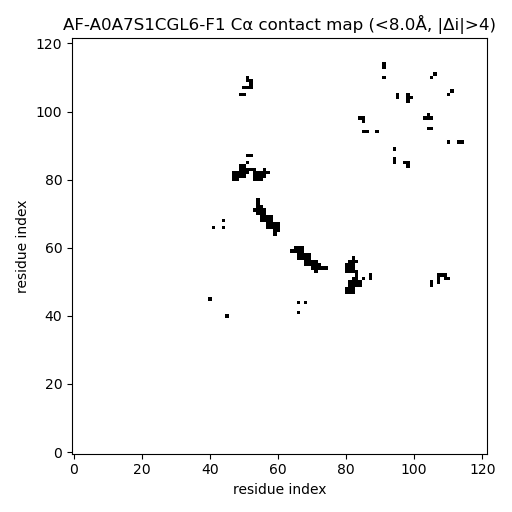SER A C 1
ATOM 614 O O . SER A 1 84 ? 3.529 0.898 -0.271 1.00 97.25 84 SER A O 1
ATOM 616 N N . TYR A 1 85 ? 2.071 2.203 0.833 1.00 96.88 85 TYR A N 1
ATOM 617 C CA . TYR A 1 85 ? 2.426 3.469 0.174 1.00 96.88 85 TYR A CA 1
ATOM 618 C C . TYR A 1 85 ? 3.299 4.356 1.071 1.00 96.88 85 TYR A C 1
ATOM 620 O O . TYR A 1 85 ? 3.787 5.391 0.626 1.00 96.88 85 TYR A O 1
ATOM 628 N N . VAL A 1 86 ? 3.430 3.967 2.336 1.00 96.25 86 VAL A N 1
ATOM 629 C CA . VAL A 1 86 ? 4.119 4.679 3.414 1.00 96.25 86 VAL A CA 1
ATOM 630 C C . VAL A 1 86 ? 5.061 3.709 4.116 1.00 96.25 86 VAL A C 1
ATOM 632 O O . VAL A 1 86 ? 4.980 2.498 3.880 1.00 96.25 86 VAL A O 1
ATOM 635 N N . ASP A 1 87 ? 5.926 4.227 4.975 1.00 91.56 87 ASP A N 1
ATOM 636 C CA . ASP A 1 87 ? 6.765 3.387 5.820 1.00 91.56 87 ASP A CA 1
ATOM 637 C C . ASP A 1 87 ? 5.894 2.604 6.822 1.00 91.56 87 ASP A C 1
ATOM 639 O O . ASP A 1 87 ? 4.937 3.134 7.399 1.00 91.56 87 ASP A O 1
ATOM 643 N N . ASP A 1 88 ? 6.151 1.308 6.981 1.00 87.38 88 ASP A N 1
ATOM 644 C CA . ASP A 1 88 ? 5.431 0.466 7.931 1.00 87.38 88 ASP A CA 1
ATOM 645 C C . ASP A 1 88 ? 5.937 0.620 9.372 1.00 87.38 88 ASP A C 1
ATOM 647 O O . ASP A 1 88 ? 5.186 0.302 10.305 1.00 87.38 88 ASP A O 1
ATOM 651 N N . GLU A 1 89 ? 7.132 1.178 9.571 1.00 91.50 89 GLU A N 1
ATOM 652 C CA . GLU A 1 89 ? 7.686 1.500 10.891 1.00 91.50 89 GLU A CA 1
ATOM 653 C C . GLU A 1 89 ? 7.060 2.765 11.503 1.00 91.50 89 GLU A C 1
ATOM 655 O O . GLU A 1 89 ? 7.092 2.951 12.723 1.00 91.50 89 GLU A O 1
ATOM 660 N N . ASP A 1 90 ? 6.419 3.599 10.681 1.00 95.31 90 ASP A N 1
ATOM 661 C CA . ASP A 1 90 ? 5.794 4.848 11.109 1.00 95.31 90 ASP A CA 1
ATOM 662 C C . ASP A 1 90 ? 4.583 4.640 12.032 1.00 95.31 90 ASP A C 1
ATOM 664 O O . ASP A 1 90 ? 3.806 3.681 11.916 1.00 95.31 90 ASP A O 1
ATOM 668 N N . ASP A 1 91 ? 4.364 5.608 12.928 1.00 96.75 91 ASP A N 1
ATOM 669 C CA . ASP A 1 91 ? 3.188 5.654 13.797 1.00 96.75 91 ASP A CA 1
ATOM 670 C C . ASP A 1 91 ? 1.897 6.021 13.037 1.00 96.75 91 ASP A C 1
ATOM 672 O O . ASP A 1 91 ? 1.907 6.473 11.888 1.00 96.75 91 ASP A O 1
ATOM 676 N N . LEU A 1 92 ? 0.741 5.828 13.681 1.00 96.69 92 LEU A N 1
ATOM 677 C CA . LEU A 1 92 ? -0.566 6.115 13.081 1.00 96.69 92 LEU A CA 1
ATOM 678 C C . LEU A 1 92 ? -0.677 7.548 12.539 1.00 96.69 92 LEU A C 1
ATOM 680 O O . LEU A 1 92 ? -1.293 7.767 11.492 1.00 96.69 92 LEU A O 1
ATOM 684 N N . ALA A 1 93 ? -0.126 8.530 13.256 1.00 96.56 93 ALA A N 1
ATOM 685 C CA . ALA A 1 93 ? -0.246 9.937 12.901 1.00 96.56 93 ALA A CA 1
ATOM 686 C C . ALA A 1 93 ? 0.614 10.275 11.677 1.00 96.56 93 ALA A C 1
ATOM 688 O O . ALA A 1 93 ? 0.157 11.010 10.798 1.00 96.56 93 ALA A O 1
ATOM 689 N N . ALA A 1 94 ? 1.825 9.721 11.598 1.00 97.38 94 ALA A N 1
ATOM 690 C CA . ALA A 1 94 ? 2.706 9.818 10.444 1.00 97.38 94 ALA A CA 1
ATOM 691 C C . ALA A 1 94 ? 2.080 9.160 9.210 1.00 97.38 94 ALA A C 1
ATOM 693 O O . ALA A 1 94 ? 1.843 9.850 8.218 1.00 97.38 94 ALA A O 1
ATOM 694 N N . ARG A 1 95 ? 1.648 7.896 9.314 1.00 97.62 95 ARG A N 1
ATOM 695 C CA . ARG A 1 95 ? 0.991 7.196 8.197 1.00 97.62 95 ARG A CA 1
ATOM 696 C C . ARG A 1 95 ? -0.267 7.926 7.718 1.00 97.62 95 ARG A C 1
ATOM 698 O O . ARG A 1 95 ? -0.485 8.059 6.520 1.00 97.62 95 ARG A O 1
ATOM 705 N N . THR A 1 96 ? -1.092 8.450 8.630 1.00 96.06 96 THR A N 1
ATOM 706 C CA . THR A 1 96 ? -2.304 9.212 8.263 1.00 96.06 96 THR A CA 1
ATOM 707 C C . THR A 1 96 ? -1.967 10.498 7.507 1.00 96.06 96 THR A C 1
ATOM 709 O O . THR A 1 96 ? -2.643 10.836 6.535 1.00 96.06 96 THR A O 1
ATOM 712 N N . ARG A 1 97 ? -0.922 11.214 7.937 1.00 96.88 97 ARG A N 1
ATOM 713 C CA . ARG A 1 97 ? -0.455 12.434 7.269 1.00 96.88 97 ARG A CA 1
ATOM 714 C C . ARG A 1 97 ? 0.004 12.139 5.845 1.00 96.88 97 ARG A C 1
ATOM 716 O O . ARG A 1 97 ? -0.410 12.839 4.926 1.00 96.88 97 ARG A O 1
ATOM 723 N N . ASP A 1 98 ? 0.800 11.095 5.666 1.00 96.75 98 ASP A N 1
ATOM 724 C CA . ASP A 1 98 ? 1.402 10.779 4.372 1.00 96.75 98 ASP A CA 1
ATOM 725 C C . ASP A 1 98 ? 0.367 10.210 3.391 1.00 96.75 98 ASP A C 1
ATOM 727 O O . ASP A 1 98 ? 0.366 10.532 2.201 1.00 96.75 98 ASP A O 1
ATOM 731 N N . LEU A 1 99 ? -0.608 9.448 3.896 1.00 97.31 99 LEU A N 1
ATOM 732 C CA . LEU A 1 99 ? -1.723 8.954 3.089 1.00 97.31 99 LEU A CA 1
ATOM 733 C C . LEU A 1 99 ? -2.699 10.054 2.649 1.00 97.31 99 LEU A C 1
ATOM 735 O O . LEU A 1 99 ? -3.394 9.881 1.646 1.00 97.31 99 LEU A O 1
ATOM 739 N N . ALA A 1 100 ? -2.715 11.217 3.311 1.00 95.75 100 ALA A N 1
ATOM 740 C CA . ALA A 1 100 ? -3.572 12.334 2.914 1.00 95.75 100 ALA A CA 1
ATOM 741 C C . ALA A 1 100 ? -3.285 12.815 1.478 1.00 95.75 100 ALA A C 1
ATOM 743 O O . ALA A 1 100 ? -4.194 13.285 0.789 1.00 95.75 100 ALA A O 1
ATOM 744 N N . HIS A 1 101 ? -2.057 12.639 0.975 1.00 95.00 101 HIS A N 1
ATOM 745 C CA . HIS A 1 101 ? -1.696 12.948 -0.413 1.00 95.00 101 HIS A CA 1
ATOM 746 C C . HIS A 1 101 ? -2.475 12.117 -1.445 1.00 95.00 101 HIS A C 1
ATOM 748 O O . HIS A 1 101 ? -2.696 12.581 -2.562 1.00 95.00 101 HIS A O 1
ATOM 754 N N . TYR A 1 102 ? -2.948 10.934 -1.053 1.00 96.62 102 TYR A N 1
ATOM 755 C CA . TYR A 1 102 ? -3.721 10.019 -1.892 1.00 96.62 102 TYR A CA 1
ATOM 756 C C . TYR A 1 102 ? -5.238 10.216 -1.763 1.00 96.62 102 TYR A C 1
ATOM 758 O O . TYR A 1 102 ? -6.001 9.529 -2.436 1.00 96.62 102 TYR A O 1
ATOM 766 N N . GLN A 1 103 ? -5.684 11.171 -0.935 1.00 97.12 103 GLN A N 1
ATOM 767 C CA . GLN A 1 103 ? -7.091 11.575 -0.806 1.00 97.12 103 GLN A CA 1
ATOM 768 C C . GLN A 1 103 ? -8.037 10.444 -0.350 1.00 97.12 103 GLN A C 1
ATOM 770 O O . GLN A 1 103 ? -9.201 10.404 -0.746 1.00 97.12 103 GLN A O 1
ATOM 775 N N . PHE A 1 104 ? -7.558 9.547 0.517 1.00 97.25 104 PHE A N 1
ATOM 776 C CA . PHE A 1 104 ? -8.383 8.543 1.194 1.00 97.25 104 PHE A CA 1
ATOM 777 C C . PHE A 1 104 ? -7.991 8.412 2.673 1.00 97.25 104 PHE A C 1
ATOM 779 O O . PHE A 1 104 ? -6.908 8.832 3.080 1.00 97.25 104 PHE A O 1
ATOM 786 N N . GLU A 1 105 ? -8.865 7.806 3.477 1.00 96.69 105 GLU A N 1
ATOM 787 C CA . GLU A 1 105 ? -8.548 7.393 4.845 1.00 96.69 105 GLU A CA 1
ATOM 788 C C . GLU A 1 105 ? -8.317 5.878 4.884 1.00 96.69 105 GLU A C 1
ATOM 790 O O . GLU A 1 105 ? -9.165 5.096 4.451 1.00 96.69 105 GLU A O 1
ATOM 795 N N . CYS A 1 106 ? -7.167 5.442 5.403 1.00 97.81 106 CYS A N 1
ATOM 796 C CA . CYS A 1 106 ? -6.852 4.018 5.483 1.00 97.81 106 CYS A CA 1
ATOM 797 C C . CYS A 1 106 ? -7.758 3.304 6.488 1.00 97.81 106 CYS A C 1
ATOM 799 O O . CYS A 1 106 ? -7.700 3.580 7.687 1.00 97.81 106 CYS A O 1
ATOM 801 N N . GLY A 1 107 ? -8.559 2.357 5.999 1.00 97.00 107 GLY A N 1
ATOM 802 C CA . GLY A 1 107 ? -9.454 1.510 6.791 1.00 97.00 107 GLY A CA 1
ATOM 803 C C . GLY A 1 107 ? -8.888 0.128 7.132 1.00 97.00 107 GLY A C 1
ATOM 804 O O . GLY A 1 107 ? -9.658 -0.751 7.506 1.00 97.00 107 GLY A O 1
ATOM 805 N N . CYS A 1 108 ? -7.579 -0.101 6.971 1.00 97.75 108 CYS A N 1
ATOM 806 C CA . CYS A 1 108 ? -6.987 -1.407 7.270 1.00 97.75 108 CYS A CA 1
ATOM 807 C C . CYS A 1 108 ? -7.064 -1.747 8.769 1.00 97.75 108 CYS A C 1
ATOM 809 O O . CYS A 1 108 ? -7.142 -0.856 9.619 1.00 97.75 108 CYS A O 1
ATOM 811 N N . GLU A 1 109 ? -6.979 -3.040 9.083 1.00 97.06 109 GLU A N 1
ATOM 812 C CA . GLU A 1 109 ? -7.074 -3.582 10.445 1.00 97.06 109 GLU A CA 1
ATOM 813 C C . GLU A 1 109 ? -6.146 -2.858 11.438 1.00 97.06 109 GLU A C 1
ATOM 815 O O . GLU A 1 109 ? -6.618 -2.372 12.462 1.00 97.06 109 GLU A O 1
ATOM 820 N N . ARG A 1 110 ? -4.862 -2.664 11.090 1.00 97.25 110 ARG A N 1
ATOM 821 C CA . ARG A 1 110 ? -3.888 -1.950 11.939 1.00 97.25 110 ARG A CA 1
ATOM 822 C C . ARG A 1 110 ? -4.358 -0.545 12.307 1.00 97.25 110 ARG A C 1
ATOM 824 O O . ARG A 1 110 ? -4.317 -0.162 13.470 1.00 97.25 110 ARG A O 1
ATOM 831 N N . CYS A 1 111 ? -4.815 0.233 11.326 1.00 97.38 111 CYS A N 1
ATOM 832 C CA . CYS A 1 111 ? -5.261 1.601 11.583 1.00 97.38 111 CYS A CA 1
ATOM 833 C C . CYS A 1 111 ? -6.573 1.639 12.378 1.00 97.38 111 CYS A C 1
ATOM 835 O O . CYS A 1 111 ? -6.814 2.593 13.114 1.00 97.38 111 CYS A O 1
ATOM 837 N N . VAL A 1 112 ? -7.452 0.643 12.225 1.00 97.94 112 VAL A N 1
ATOM 838 C CA . VAL A 1 112 ? -8.673 0.525 13.040 1.00 97.94 112 VAL A CA 1
ATOM 839 C C . VAL A 1 112 ? -8.318 0.229 14.499 1.00 97.94 112 VAL A C 1
ATOM 841 O O . VAL A 1 112 ? -8.803 0.928 15.387 1.00 97.94 112 VAL A O 1
ATOM 844 N N . GLU A 1 113 ? -7.436 -0.740 14.742 1.00 97.69 113 GLU A N 1
ATOM 845 C CA . GLU A 1 113 ? -6.965 -1.111 16.082 1.00 97.69 113 GLU A CA 1
ATOM 846 C C . GLU A 1 113 ? -6.259 0.051 16.789 1.00 97.69 113 GLU A C 1
ATOM 848 O O . GLU A 1 113 ? -6.607 0.390 17.919 1.00 97.69 113 GLU A O 1
ATOM 853 N N . GLU A 1 114 ? -5.308 0.707 16.118 1.00 97.12 114 GLU A N 1
ATOM 854 C CA . GLU A 1 114 ? -4.535 1.808 16.703 1.00 97.12 114 GLU A CA 1
ATOM 855 C C . GLU A 1 114 ? -5.417 3.032 17.017 1.00 97.12 114 GLU A C 1
ATOM 857 O O . GLU A 1 114 ? -5.250 3.651 18.068 1.00 97.12 114 GLU A O 1
ATOM 862 N N . ARG A 1 115 ? -6.409 3.362 16.169 1.00 96.81 115 ARG A N 1
ATOM 863 C CA . ARG A 1 115 ? -7.384 4.433 16.469 1.00 96.81 115 ARG A CA 1
ATOM 864 C C . ARG A 1 115 ? -8.280 4.081 17.650 1.00 96.81 115 ARG A C 1
ATOM 866 O O . ARG A 1 115 ? -8.579 4.956 18.459 1.00 96.81 115 ARG A O 1
ATOM 873 N N . ALA A 1 116 ? -8.714 2.825 17.749 1.00 96.81 116 ALA A N 1
ATOM 874 C CA . ALA A 1 116 ? -9.527 2.367 18.870 1.00 96.81 116 ALA A CA 1
ATOM 875 C C . ALA A 1 116 ? -8.747 2.428 20.193 1.00 96.81 116 ALA A C 1
ATOM 877 O O . ALA A 1 116 ? -9.294 2.888 21.192 1.00 96.81 116 ALA A O 1
ATOM 878 N N . ALA A 1 117 ? -7.471 2.030 20.186 1.00 95.19 117 ALA A N 1
ATOM 879 C CA . ALA A 1 117 ? -6.587 2.152 21.343 1.00 95.19 117 ALA A CA 1
ATOM 880 C C . ALA A 1 117 ? -6.396 3.621 21.754 1.00 95.19 117 ALA A C 1
ATOM 882 O O . ALA A 1 117 ? -6.646 3.973 22.902 1.00 95.19 117 ALA A O 1
ATOM 883 N N . ALA A 1 118 ? -6.079 4.501 20.799 1.00 91.88 118 ALA A N 1
ATOM 884 C CA . ALA A 1 118 ? -5.915 5.931 21.066 1.00 91.88 118 ALA A CA 1
ATOM 885 C C . ALA A 1 118 ? -7.186 6.595 21.630 1.00 91.88 118 ALA A C 1
ATOM 887 O O . ALA A 1 118 ? -7.092 7.512 22.440 1.00 91.88 118 ALA A O 1
ATOM 888 N N . ALA A 1 119 ? -8.374 6.140 21.219 1.00 90.06 119 ALA A N 1
ATOM 889 C CA . ALA A 1 119 ? -9.645 6.636 21.744 1.00 90.06 119 ALA A CA 1
ATOM 890 C C . ALA A 1 119 ? -9.968 6.124 23.158 1.00 90.06 119 ALA A C 1
ATOM 892 O O . ALA A 1 119 ? -10.727 6.774 23.869 1.00 90.06 119 ALA A O 1
ATOM 893 N N . ALA A 1 120 ? -9.432 4.969 23.561 1.00 87.06 120 ALA A N 1
ATOM 894 C CA . ALA A 1 120 ? -9.605 4.431 24.910 1.00 87.06 120 ALA A CA 1
ATOM 895 C C . ALA A 1 120 ? -8.697 5.121 25.944 1.00 87.06 120 ALA A C 1
ATOM 897 O O . ALA A 1 120 ? -9.034 5.147 27.127 1.00 87.06 120 ALA A O 1
ATOM 898 N N . ASP A 1 121 ? -7.574 5.681 25.488 1.00 82.12 121 ASP A N 1
ATOM 899 C CA . ASP A 1 121 ? -6.597 6.399 26.314 1.00 82.12 121 ASP A CA 1
ATOM 900 C C . ASP A 1 121 ? -6.899 7.909 26.464 1.00 82.12 121 ASP A C 1
ATOM 902 O O . ASP A 1 121 ? -6.174 8.611 27.177 1.00 82.12 121 ASP A O 1
ATOM 906 N N . ALA A 1 122 ? -7.945 8.414 25.795 1.00 70.88 122 ALA A N 1
ATOM 907 C CA . ALA A 1 122 ? -8.372 9.820 25.789 1.00 70.88 122 ALA A CA 1
ATOM 908 C C . ALA A 1 122 ? -9.493 10.108 26.803 1.00 70.88 122 ALA A C 1
ATOM 910 O O . ALA A 1 122 ? -9.435 11.188 27.439 1.00 70.88 122 ALA A O 1
#

Organism: NCBI:txid1486930